Protein AF-A0A935E3T0-F1 (afdb_monomer_lite)

Secondary structure (DSSP, 8-state):
--SSS-SS-S-------TTHHHHHHHHHHHHHHHHHHHHTT-TT---HHHHHHHHHHHHHHHHHHHHHHHH---HHHHHHHHHHHHHHHHHHHHHHS-HHHHHHHH-

Radius of gyration: 14.44 Å; chains: 1; bounding box: 32×36×35 Å

Structure (mmCIF, N/CA/C/O backbone):
data_AF-A0A935E3T0-F1
#
_entry.id   AF-A0A935E3T0-F1
#
loop_
_atom_site.group_PDB
_atom_site.id
_atom_site.type_symbol
_atom_site.label_atom_id
_atom_site.label_alt_id
_atom_site.label_comp_id
_atom_site.label_asym_id
_atom_site.label_entity_id
_atom_site.label_seq_id
_atom_site.pdbx_PDB_ins_code
_atom_site.Cartn_x
_atom_site.Cartn_y
_atom_site.Cartn_z
_atom_site.occupancy
_atom_site.B_iso_or_equiv
_atom_site.auth_seq_id
_atom_site.auth_comp_id
_atom_site.auth_asym_id
_atom_site.auth_atom_id
_atom_site.pdbx_PDB_model_num
ATOM 1 N N . MET A 1 1 ? -1.671 -23.056 -1.361 1.00 39.81 1 MET A N 1
ATOM 2 C CA . MET A 1 1 ? -1.481 -21.634 -1.731 1.00 39.81 1 MET A CA 1
ATOM 3 C C . MET A 1 1 ? -2.094 -20.723 -0.669 1.00 39.81 1 MET A C 1
ATOM 5 O O . MET A 1 1 ? -3.124 -20.105 -0.888 1.00 39.81 1 MET A O 1
ATOM 9 N N . LYS A 1 2 ? -1.504 -20.703 0.524 1.00 35.53 2 LYS A N 1
ATOM 10 C CA . LYS A 1 2 ? -1.908 -19.890 1.680 1.00 35.53 2 LYS A CA 1
ATOM 11 C C . LYS A 1 2 ? -0.584 -19.453 2.324 1.00 35.53 2 LYS A C 1
ATOM 13 O O . LYS A 1 2 ? 0.329 -20.268 2.295 1.00 35.53 2 LYS A O 1
ATOM 18 N N . HIS A 1 3 ? -0.471 -18.225 2.837 1.00 36.03 3 HIS A N 1
ATOM 19 C CA . HIS A 1 3 ? 0.630 -17.696 3.684 1.00 36.03 3 HIS A CA 1
ATOM 20 C C . HIS A 1 3 ? 1.600 -16.613 3.157 1.00 36.03 3 HIS A C 1
ATOM 22 O O . HIS A 1 3 ? 2.384 -16.141 3.969 1.00 36.03 3 HIS A O 1
ATOM 28 N N . ILE A 1 4 ? 1.547 -16.108 1.915 1.00 42.75 4 ILE A N 1
ATOM 29 C CA . ILE A 1 4 ? 2.557 -15.098 1.477 1.00 42.75 4 ILE A CA 1
ATOM 30 C C . ILE A 1 4 ? 2.099 -13.627 1.628 1.00 42.75 4 ILE A C 1
ATOM 32 O O . ILE A 1 4 ? 2.907 -12.709 1.551 1.00 42.75 4 ILE A O 1
ATOM 36 N N . PHE A 1 5 ? 0.832 -13.355 1.949 1.00 42.84 5 PHE A N 1
ATOM 37 C CA . PHE A 1 5 ? 0.335 -11.969 2.041 1.00 42.84 5 PHE A CA 1
ATOM 38 C C . PHE A 1 5 ? 0.527 -11.271 3.396 1.00 42.84 5 PHE A C 1
ATOM 40 O O . PHE A 1 5 ? 0.110 -10.131 3.562 1.00 42.84 5 PHE A O 1
ATOM 47 N N . THR A 1 6 ? 1.184 -11.902 4.368 1.00 43.88 6 THR A N 1
ATOM 48 C CA . THR A 1 6 ? 1.200 -11.404 5.756 1.00 43.88 6 THR A CA 1
ATOM 49 C C . THR A 1 6 ? 2.243 -10.313 6.039 1.00 43.88 6 THR A C 1
ATOM 51 O O . THR A 1 6 ? 2.406 -9.912 7.184 1.00 43.88 6 THR A O 1
ATOM 54 N N . VAL A 1 7 ? 2.969 -9.796 5.043 1.00 43.62 7 VAL A N 1
ATOM 55 C CA . VAL A 1 7 ? 4.096 -8.870 5.294 1.00 43.62 7 VAL A CA 1
ATOM 56 C C . VAL A 1 7 ? 3.796 -7.431 4.854 1.00 43.62 7 VAL A C 1
ATOM 58 O O . VAL A 1 7 ? 4.655 -6.766 4.292 1.00 43.62 7 VAL A O 1
ATOM 61 N N . LEU A 1 8 ? 2.588 -6.927 5.094 1.00 43.38 8 LEU A N 1
ATOM 62 C CA . LEU A 1 8 ? 2.285 -5.479 5.102 1.00 43.38 8 LEU A CA 1
ATOM 63 C C . LEU A 1 8 ? 1.647 -5.073 6.440 1.00 43.38 8 LEU A C 1
ATOM 65 O O . LEU A 1 8 ? 0.810 -4.185 6.522 1.00 43.38 8 LEU A O 1
ATOM 69 N N . LEU A 1 9 ? 1.999 -5.798 7.504 1.00 48.03 9 LEU A N 1
ATOM 70 C CA . LEU A 1 9 ? 1.314 -5.704 8.786 1.00 48.03 9 LEU A CA 1
ATOM 71 C C . LEU A 1 9 ? 2.291 -5.850 9.951 1.00 48.03 9 LEU A C 1
ATOM 73 O O . LEU A 1 9 ? 2.150 -6.751 10.770 1.00 48.03 9 LEU A O 1
ATOM 77 N N . ILE A 1 10 ? 3.286 -4.968 10.069 1.00 45.72 10 ILE A N 1
ATOM 78 C CA . ILE A 1 10 ? 3.903 -4.782 11.384 1.00 45.72 10 ILE A CA 1
ATOM 79 C C . ILE A 1 10 ? 4.172 -3.298 11.652 1.00 45.72 10 ILE A C 1
ATOM 81 O O . ILE A 1 10 ? 4.996 -2.675 10.994 1.00 45.72 10 ILE A O 1
ATOM 85 N N . PHE A 1 11 ? 3.478 -2.806 12.684 1.00 42.75 11 PHE A N 1
ATOM 86 C CA . PHE A 1 11 ? 3.664 -1.555 13.430 1.00 42.75 11 PHE A CA 1
ATOM 87 C C . PHE A 1 11 ? 2.842 -0.324 13.026 1.00 42.75 11 PHE A C 1
ATOM 89 O O . PHE A 1 11 ? 3.357 0.674 12.546 1.00 42.75 11 PHE A O 1
ATOM 96 N N . SER A 1 12 ? 1.574 -0.321 13.450 1.00 40.28 12 SER A N 1
ATOM 97 C CA . SER A 1 12 ? 0.852 0.914 13.799 1.00 40.28 12 SER A CA 1
ATOM 98 C C . SER A 1 12 ? 0.363 0.881 15.260 1.00 40.28 12 SER A C 1
ATOM 100 O O . SER A 1 12 ? -0.821 1.112 15.532 1.00 40.28 12 SER A O 1
ATOM 102 N N . LEU A 1 13 ? 1.247 0.509 16.197 1.00 41.91 13 LEU A N 1
ATOM 103 C CA . LEU A 1 13 ? 0.941 0.426 17.638 1.00 41.91 13 LEU A CA 1
ATOM 104 C C . LEU A 1 13 ? 1.457 1.609 18.472 1.00 41.91 13 LEU A C 1
ATOM 106 O O . LEU A 1 13 ? 1.212 1.645 19.674 1.00 41.91 13 LEU A O 1
ATOM 110 N N . SER A 1 14 ? 2.093 2.608 17.865 1.00 34.12 14 SER A N 1
ATOM 111 C CA . SER A 1 14 ? 2.557 3.787 18.600 1.00 34.12 14 SER A CA 1
ATOM 112 C C . SER A 1 14 ? 1.497 4.885 18.560 1.00 34.12 14 SER A C 1
ATOM 114 O O . SER A 1 14 ? 1.402 5.676 17.623 1.00 34.12 14 SER A O 1
ATOM 116 N N . SER A 1 15 ? 0.644 4.882 19.578 1.00 40.88 15 SER A N 1
ATOM 117 C CA . SER A 1 15 ? -0.243 5.986 19.929 1.00 40.88 15 SER A CA 1
ATOM 118 C C . SER A 1 15 ? 0.574 7.260 20.179 1.00 40.88 15 SER A C 1
ATOM 120 O O . SER A 1 15 ? 1.442 7.219 21.040 1.00 40.88 15 SER A O 1
ATOM 122 N N . TYR A 1 16 ? 0.258 8.339 19.447 1.00 36.94 16 TYR A N 1
ATOM 123 C CA . TYR A 1 16 ? 0.316 9.790 19.752 1.00 36.94 16 TYR A CA 1
ATOM 124 C C . TYR A 1 16 ? 0.845 10.624 18.563 1.00 36.94 16 TYR A C 1
ATOM 126 O O . TYR A 1 16 ? 1.858 10.289 17.969 1.00 36.94 16 TYR A O 1
ATOM 134 N N . MET A 1 17 ? 0.159 11.743 18.282 1.00 35.62 17 MET A N 1
ATOM 135 C CA . MET A 1 17 ? 0.396 12.774 17.242 1.00 35.62 17 MET A CA 1
ATOM 136 C C . MET A 1 17 ? -0.219 12.516 15.848 1.00 35.62 17 MET A C 1
ATOM 138 O O . MET A 1 17 ? 0.301 11.800 15.005 1.00 35.62 17 MET A O 1
ATOM 142 N N . GLN A 1 18 ? -1.360 13.168 15.613 1.00 47.16 18 GLN A N 1
ATOM 143 C CA . GLN A 1 18 ? -2.417 12.862 14.634 1.00 47.16 18 GLN A CA 1
ATOM 144 C C . GLN A 1 18 ? -2.216 13.461 13.219 1.00 47.16 18 GLN A C 1
ATOM 146 O O . GLN A 1 18 ? -3.160 13.549 12.447 1.00 47.16 18 GLN A O 1
ATOM 151 N N . GLY A 1 19 ? -1.007 13.918 12.875 1.00 46.59 19 GLY A N 1
ATOM 152 C CA . GLY A 1 19 ? -0.726 14.551 11.571 1.00 46.59 19 GLY A CA 1
ATOM 153 C C . GLY A 1 19 ? 0.599 14.120 10.940 1.00 46.59 19 GLY A C 1
ATOM 154 O O . GLY A 1 19 ? 0.646 13.819 9.752 1.00 46.59 19 GLY A O 1
ATOM 155 N N . GLN A 1 20 ? 1.660 13.997 11.744 1.00 53.22 20 GLN A N 1
ATOM 156 C CA . GLN A 1 20 ? 2.942 13.428 11.300 1.00 53.22 20 GLN A CA 1
ATOM 157 C C . GLN A 1 20 ? 2.831 11.928 10.983 1.00 53.22 20 GLN A C 1
ATOM 159 O O . GLN A 1 20 ? 3.376 11.467 9.984 1.00 53.22 20 GLN A O 1
ATOM 164 N N . ASN A 1 21 ? 2.023 11.191 11.755 1.00 66.00 21 ASN A N 1
ATOM 165 C CA . ASN A 1 21 ? 1.919 9.733 11.650 1.00 66.00 21 ASN A CA 1
ATOM 166 C C . ASN A 1 21 ? 1.458 9.238 10.270 1.00 66.00 21 ASN A C 1
ATOM 168 O O . ASN A 1 21 ? 1.851 8.156 9.856 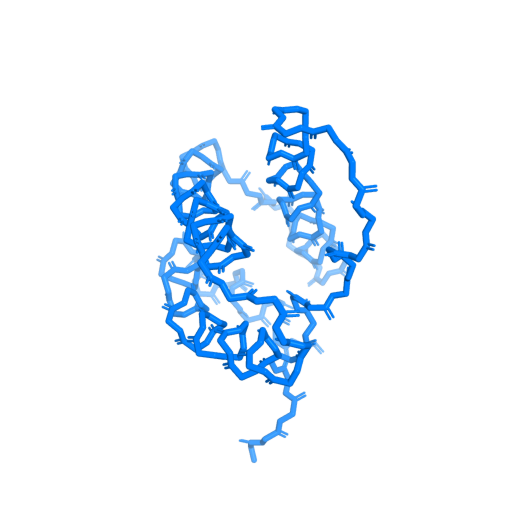1.00 66.00 21 ASN A O 1
ATOM 172 N N . HIS A 1 22 ? 0.627 9.999 9.551 1.00 70.88 22 HIS A N 1
ATOM 173 C CA . HIS A 1 22 ? 0.116 9.579 8.241 1.00 70.88 22 HIS A CA 1
ATOM 174 C C . HIS A 1 22 ? 1.179 9.619 7.167 1.00 70.88 22 HIS A C 1
ATOM 176 O O . HIS A 1 22 ? 1.366 8.652 6.434 1.00 70.88 22 HIS A O 1
ATOM 182 N N . PHE A 1 23 ? 1.882 10.740 7.092 1.00 75.06 23 PHE A N 1
ATOM 183 C CA . PHE A 1 23 ? 2.929 10.917 6.109 1.00 75.06 23 PHE A CA 1
ATOM 184 C C . PHE A 1 23 ? 4.103 9.980 6.386 1.00 75.06 23 PHE A C 1
ATOM 186 O O . PHE A 1 23 ? 4.637 9.381 5.454 1.00 75.06 23 PHE A O 1
ATOM 193 N N . ASP A 1 24 ? 4.448 9.790 7.661 1.00 80.50 24 ASP A N 1
ATOM 194 C CA . ASP A 1 24 ? 5.491 8.852 8.072 1.00 80.50 24 ASP A CA 1
ATOM 195 C C . ASP A 1 24 ? 5.080 7.397 7.807 1.00 80.50 24 ASP A C 1
ATOM 197 O O . ASP A 1 24 ? 5.881 6.635 7.267 1.00 80.50 24 ASP A O 1
ATOM 201 N N . TYR A 1 25 ? 3.816 7.030 8.063 1.00 80.19 25 TYR A N 1
ATOM 202 C CA . TYR A 1 25 ? 3.258 5.725 7.689 1.00 80.19 25 TYR A CA 1
ATOM 203 C C . TYR A 1 25 ? 3.349 5.481 6.179 1.00 80.19 25 TYR A C 1
ATOM 205 O O . TYR A 1 25 ? 3.889 4.465 5.751 1.00 80.19 25 TYR A O 1
ATOM 213 N N . ILE A 1 26 ? 2.874 6.423 5.358 1.00 82.81 26 ILE A N 1
ATOM 214 C CA . ILE A 1 26 ? 2.896 6.290 3.894 1.00 82.81 26 ILE A CA 1
ATOM 215 C C . ILE A 1 26 ? 4.336 6.163 3.390 1.00 82.81 26 ILE A C 1
ATOM 217 O O . ILE A 1 26 ? 4.634 5.273 2.595 1.00 82.81 26 ILE A O 1
ATOM 221 N N . LYS A 1 27 ? 5.249 7.009 3.882 1.00 85.00 27 LYS A N 1
ATOM 222 C CA . LYS A 1 27 ? 6.677 6.928 3.552 1.00 85.00 27 LYS A CA 1
ATOM 223 C C . LYS A 1 27 ? 7.276 5.580 3.922 1.00 85.00 27 LYS A C 1
ATOM 225 O O . LYS A 1 27 ? 8.021 5.014 3.127 1.00 85.00 27 LYS A O 1
ATOM 230 N N . GLN A 1 28 ? 6.964 5.075 5.112 1.00 85.50 28 GLN A N 1
ATOM 231 C CA . GLN A 1 28 ? 7.461 3.790 5.579 1.00 85.50 28 GLN A CA 1
ATOM 232 C C . GLN A 1 28 ? 6.943 2.646 4.702 1.00 85.50 28 GLN A C 1
ATOM 234 O O . GLN A 1 28 ? 7.724 1.789 4.297 1.00 85.50 28 GLN A O 1
ATOM 239 N N . GLU A 1 29 ? 5.660 2.648 4.351 1.00 83.88 29 GLU A N 1
ATOM 240 C CA . GLU A 1 29 ? 5.061 1.622 3.492 1.00 83.88 29 GLU A CA 1
ATOM 241 C C . GLU A 1 29 ? 5.649 1.637 2.076 1.00 83.88 29 GLU A C 1
ATOM 243 O O . GLU A 1 29 ? 5.983 0.580 1.532 1.00 83.88 29 GLU A O 1
ATOM 248 N N . LEU A 1 30 ? 5.844 2.825 1.496 1.00 87.56 30 LEU A N 1
ATOM 249 C CA . LEU A 1 30 ? 6.502 2.981 0.198 1.00 87.56 30 LEU A CA 1
ATOM 250 C C . LEU A 1 30 ? 7.962 2.519 0.254 1.00 87.56 30 LEU A C 1
ATOM 252 O O . LEU A 1 30 ? 8.381 1.727 -0.586 1.00 87.56 30 LEU A O 1
ATOM 256 N N . SER A 1 31 ? 8.710 2.924 1.282 1.00 85.88 31 SER A N 1
ATOM 257 C CA . SER A 1 31 ? 10.106 2.514 1.471 1.00 85.88 31 SER A CA 1
ATOM 258 C C . SER A 1 31 ? 10.242 1.001 1.673 1.00 85.88 31 SER A C 1
ATOM 260 O O . SER A 1 31 ? 11.140 0.368 1.111 1.00 85.88 31 SER A O 1
ATOM 262 N N . ASN A 1 32 ? 9.316 0.380 2.409 1.00 85.56 32 ASN A N 1
ATOM 263 C CA . ASN A 1 32 ? 9.253 -1.071 2.572 1.00 85.56 32 ASN A CA 1
ATOM 264 C C . ASN A 1 32 ? 9.013 -1.773 1.231 1.00 85.56 32 ASN A C 1
ATOM 266 O O . ASN A 1 32 ? 9.632 -2.802 0.942 1.00 85.56 32 ASN A O 1
ATOM 270 N N . LEU A 1 33 ? 8.115 -1.229 0.409 1.00 84.50 33 LEU A N 1
ATOM 271 C CA . LEU A 1 33 ? 7.814 -1.761 -0.912 1.00 84.50 33 LEU A CA 1
ATOM 272 C C . LEU A 1 33 ? 9.021 -1.642 -1.852 1.00 84.50 33 LEU A C 1
ATOM 274 O O . LEU A 1 33 ? 9.411 -2.636 -2.464 1.00 84.50 33 LEU A O 1
ATOM 278 N N . GLU A 1 34 ? 9.668 -0.479 -1.902 1.00 84.81 34 GLU A N 1
ATOM 279 C CA . GLU A 1 34 ? 10.899 -0.250 -2.672 1.00 84.81 34 GLU A CA 1
ATOM 280 C C . GLU A 1 34 ? 12.044 -1.161 -2.226 1.00 84.81 34 GLU A C 1
ATOM 282 O O . GLU A 1 34 ? 12.741 -1.752 -3.056 1.00 84.81 34 GLU A O 1
ATOM 287 N N . THR A 1 35 ? 12.208 -1.341 -0.915 1.00 85.31 35 THR A N 1
ATOM 288 C CA . THR A 1 35 ? 13.218 -2.240 -0.348 1.00 85.31 35 THR A CA 1
ATOM 289 C C . THR A 1 35 ? 12.984 -3.679 -0.798 1.00 85.31 35 THR A C 1
ATOM 291 O O . THR A 1 35 ? 13.924 -4.360 -1.209 1.00 85.31 35 THR A O 1
ATOM 294 N N . LYS A 1 36 ? 11.733 -4.155 -0.771 1.00 83.75 36 LYS A N 1
ATOM 295 C CA . LYS A 1 36 ? 11.389 -5.509 -1.236 1.00 83.75 36 LYS A CA 1
ATOM 296 C C . LYS A 1 36 ? 11.626 -5.687 -2.728 1.00 83.75 36 LYS A C 1
ATOM 298 O O . LYS A 1 36 ? 12.185 -6.705 -3.128 1.00 83.75 36 LYS A O 1
ATOM 303 N N . LEU A 1 37 ? 11.233 -4.702 -3.534 1.00 84.06 37 LEU A N 1
ATOM 304 C CA . LEU A 1 37 ? 11.480 -4.706 -4.974 1.00 84.06 37 LEU A CA 1
ATOM 305 C C . LEU A 1 37 ? 12.983 -4.817 -5.260 1.00 84.06 37 LEU A C 1
ATOM 307 O O . LEU A 1 37 ? 13.409 -5.727 -5.972 1.00 84.06 37 LEU A O 1
ATOM 311 N N . THR A 1 38 ? 13.786 -3.973 -4.614 1.00 83.19 38 THR A N 1
ATOM 312 C CA . THR A 1 38 ? 15.244 -3.941 -4.787 1.00 83.19 38 THR A CA 1
ATOM 313 C C . THR A 1 38 ? 15.904 -5.245 -4.330 1.00 83.19 38 THR A C 1
ATOM 315 O O . THR A 1 38 ? 16.708 -5.823 -5.063 1.00 83.19 38 THR A O 1
ATOM 318 N N . LYS A 1 39 ? 15.534 -5.760 -3.146 1.00 80.56 39 LYS A N 1
ATOM 319 C CA . LYS A 1 39 ? 16.070 -7.016 -2.589 1.00 80.56 39 LYS A CA 1
ATOM 320 C C . LYS A 1 39 ? 15.802 -8.215 -3.498 1.00 80.56 39 LYS A C 1
ATOM 322 O O . LYS A 1 39 ? 16.656 -9.090 -3.619 1.00 80.56 39 LYS A O 1
ATOM 327 N N . ASN A 1 40 ? 14.650 -8.232 -4.163 1.00 78.81 40 ASN A N 1
ATOM 328 C CA . ASN A 1 40 ? 14.237 -9.329 -5.034 1.00 78.81 40 ASN A CA 1
ATOM 329 C C . ASN A 1 40 ? 14.632 -9.105 -6.510 1.00 78.81 40 ASN A C 1
ATOM 331 O O . ASN A 1 40 ? 14.121 -9.784 -7.403 1.00 78.81 40 ASN A O 1
ATOM 335 N N . GLY A 1 41 ? 15.585 -8.194 -6.759 1.00 69.00 41 GLY A N 1
ATOM 336 C CA . GLY A 1 41 ? 16.268 -8.020 -8.044 1.00 69.00 41 GLY A CA 1
ATOM 337 C C . GLY A 1 41 ? 15.600 -7.046 -9.015 1.00 69.00 41 GLY A C 1
ATOM 338 O O . GLY A 1 41 ? 16.055 -6.928 -10.155 1.00 69.00 41 GLY A O 1
ATOM 339 N N . GLU A 1 42 ? 14.553 -6.335 -8.592 1.00 77.25 42 GLU A N 1
ATOM 340 C CA . GLU A 1 42 ? 13.894 -5.323 -9.417 1.00 77.25 42 GLU A CA 1
ATOM 341 C C . GLU A 1 42 ? 14.692 -4.013 -9.391 1.00 77.25 42 GLU A C 1
ATOM 343 O O . GLU A 1 42 ? 14.610 -3.231 -8.446 1.00 77.25 42 GLU A O 1
ATOM 348 N N . LYS A 1 43 ? 15.470 -3.762 -10.448 1.00 69.31 43 LYS A N 1
ATOM 349 C CA . LYS A 1 43 ? 16.352 -2.583 -10.542 1.00 69.31 43 LYS A CA 1
ATOM 350 C C . LYS A 1 43 ? 15.611 -1.259 -10.731 1.00 69.31 43 LYS A C 1
ATOM 352 O O . LYS A 1 43 ? 16.175 -0.211 -10.445 1.00 69.31 43 LYS A O 1
ATOM 357 N N . SER A 1 44 ? 14.387 -1.297 -11.251 1.00 71.25 44 SER A N 1
ATOM 358 C CA . SER A 1 44 ? 13.612 -0.105 -11.612 1.00 71.25 44 SER A CA 1
ATOM 359 C C . SER A 1 44 ? 12.836 0.516 -10.452 1.00 71.25 44 SER A C 1
ATOM 361 O O . SER A 1 44 ? 12.318 1.615 -10.625 1.00 71.25 44 SER A O 1
ATOM 363 N N . GLY A 1 45 ? 12.761 -0.144 -9.287 1.00 84.00 45 GLY A N 1
ATOM 364 C CA . GLY A 1 45 ? 12.030 0.379 -8.127 1.00 84.00 45 GLY A CA 1
ATOM 365 C C . GLY A 1 45 ? 10.572 0.721 -8.455 1.00 84.00 45 GLY A C 1
ATOM 366 O O . GLY A 1 45 ? 9.966 0.069 -9.309 1.00 84.00 45 GLY A O 1
ATOM 367 N N . LEU A 1 46 ? 10.014 1.722 -7.771 1.00 88.00 46 LEU A N 1
ATOM 368 C CA . LEU A 1 46 ? 8.730 2.338 -8.116 1.00 88.00 46 LEU A CA 1
ATOM 369 C C . LEU A 1 46 ? 8.961 3.545 -9.033 1.00 88.00 46 LEU A C 1
ATOM 371 O O . LEU A 1 46 ? 9.869 4.342 -8.805 1.00 88.00 46 LEU A O 1
ATOM 375 N N . THR A 1 47 ? 8.123 3.718 -10.056 1.00 91.81 47 THR A N 1
ATOM 376 C CA . THR A 1 47 ? 8.129 4.963 -10.842 1.00 91.81 47 THR A CA 1
ATOM 377 C C . THR A 1 47 ? 7.431 6.091 -10.080 1.00 91.81 47 THR A C 1
ATOM 379 O O . THR A 1 47 ? 6.590 5.838 -9.222 1.00 91.81 47 THR A O 1
ATOM 382 N N . ASN A 1 48 ? 7.689 7.352 -10.446 1.00 91.88 48 ASN A N 1
ATOM 383 C CA . ASN A 1 48 ? 6.995 8.505 -9.851 1.00 91.88 48 ASN A CA 1
ATOM 384 C C . ASN A 1 48 ? 5.464 8.402 -9.957 1.00 91.88 48 ASN A C 1
ATOM 386 O O . ASN A 1 48 ? 4.748 8.785 -9.033 1.00 91.88 48 ASN A O 1
ATOM 390 N N . GLU A 1 49 ? 4.960 7.869 -11.073 1.00 93.19 49 GLU A N 1
ATOM 391 C CA . GLU A 1 49 ? 3.527 7.646 -11.266 1.00 93.19 49 GLU A CA 1
ATOM 392 C C . GLU A 1 49 ? 2.997 6.572 -10.309 1.00 93.19 49 GLU A C 1
ATOM 394 O O . GLU A 1 49 ? 1.979 6.784 -9.650 1.00 93.19 49 GLU A O 1
ATOM 399 N N . GLN A 1 50 ? 3.714 5.451 -10.175 1.00 93.19 50 GLN A N 1
ATOM 400 C CA . GLN A 1 50 ? 3.354 4.396 -9.230 1.00 93.19 50 GLN A CA 1
ATOM 401 C C . GLN A 1 50 ? 3.377 4.912 -7.793 1.00 93.19 50 GLN A C 1
ATOM 403 O O . GLN A 1 50 ? 2.434 4.668 -7.046 1.00 93.19 50 GLN A O 1
ATOM 408 N N . THR A 1 51 ? 4.397 5.684 -7.422 1.00 91.94 51 THR A N 1
ATOM 409 C CA . THR A 1 51 ? 4.505 6.323 -6.109 1.00 91.94 51 THR A CA 1
ATOM 410 C C . THR A 1 51 ? 3.316 7.242 -5.847 1.00 91.94 51 THR A C 1
ATOM 412 O O . THR A 1 51 ? 2.676 7.121 -4.808 1.00 91.94 51 THR A O 1
ATOM 415 N N . ALA A 1 52 ? 2.940 8.103 -6.796 1.00 92.56 52 ALA A N 1
ATOM 416 C CA . ALA A 1 52 ? 1.787 8.989 -6.637 1.00 92.56 52 ALA A CA 1
ATOM 417 C C . ALA A 1 52 ? 0.459 8.223 -6.491 1.00 92.56 52 ALA A C 1
ATOM 419 O O . ALA A 1 52 ? -0.387 8.597 -5.675 1.00 92.56 52 ALA A O 1
ATOM 420 N N . GLN A 1 53 ? 0.262 7.148 -7.261 1.00 93.19 53 GLN A N 1
ATOM 421 C CA . GLN A 1 53 ? -0.936 6.309 -7.159 1.00 93.19 53 GLN A CA 1
ATOM 422 C C . GLN A 1 53 ? -0.985 5.546 -5.827 1.00 93.19 53 GLN A C 1
ATOM 424 O O . GLN A 1 53 ? -2.027 5.517 -5.172 1.00 93.19 53 GLN A O 1
ATOM 429 N N . LEU A 1 54 ? 0.140 4.973 -5.395 1.00 91.88 54 LEU A N 1
ATOM 430 C CA . LEU A 1 54 ? 0.249 4.255 -4.125 1.00 91.88 54 LEU A CA 1
ATOM 431 C C . LEU A 1 54 ? 0.058 5.183 -2.926 1.00 91.88 54 LEU A C 1
ATOM 433 O O . LEU A 1 54 ? -0.646 4.802 -1.996 1.00 91.88 54 LEU A O 1
ATOM 437 N N . THR A 1 55 ? 0.594 6.406 -2.968 1.00 89.75 55 THR A N 1
ATOM 438 C CA . THR A 1 55 ? 0.353 7.425 -1.937 1.00 89.75 55 THR A CA 1
ATOM 439 C C . THR A 1 55 ? -1.141 7.649 -1.732 1.00 89.75 55 THR A C 1
ATOM 441 O O . THR A 1 55 ? -1.613 7.511 -0.611 1.00 89.75 55 THR A O 1
ATOM 444 N N . LYS A 1 56 ? -1.918 7.869 -2.803 1.00 92.31 56 LYS A N 1
ATOM 445 C CA . LYS A 1 56 ? -3.377 8.068 -2.695 1.00 92.31 56 LYS A CA 1
ATOM 446 C C . LYS A 1 56 ? -4.095 6.862 -2.083 1.00 92.31 56 LYS A C 1
ATOM 448 O O . LYS A 1 56 ? -5.002 7.018 -1.271 1.00 92.31 56 LYS A O 1
ATOM 453 N N . ILE A 1 57 ? -3.690 5.650 -2.470 1.00 91.00 57 ILE A N 1
ATOM 454 C CA . ILE A 1 57 ? -4.253 4.404 -1.930 1.00 91.00 57 ILE A CA 1
ATOM 455 C C . ILE A 1 57 ? -3.946 4.278 -0.428 1.00 91.00 57 ILE A C 1
ATOM 457 O O . ILE A 1 57 ? -4.819 3.895 0.352 1.00 91.00 57 ILE A O 1
ATOM 461 N N . LEU A 1 58 ? -2.720 4.600 -0.012 1.00 88.50 58 LEU A N 1
ATOM 462 C CA . LEU A 1 58 ? -2.284 4.518 1.382 1.00 88.50 58 LEU A CA 1
ATOM 463 C C . LEU A 1 58 ? -2.877 5.638 2.250 1.00 88.50 58 LEU A C 1
ATOM 465 O O . LEU A 1 58 ? -3.191 5.385 3.411 1.00 88.50 58 LEU A O 1
ATOM 469 N N . GLU A 1 59 ? -3.095 6.833 1.698 1.00 89.50 59 GLU A N 1
ATOM 470 C CA . GLU A 1 59 ? -3.816 7.929 2.360 1.00 89.50 59 GLU A CA 1
ATOM 471 C C . GLU A 1 59 ? -5.254 7.523 2.693 1.00 89.50 59 GLU A C 1
ATOM 473 O O . GLU A 1 59 ? -5.688 7.658 3.837 1.00 89.50 59 GLU A O 1
ATOM 478 N N . ASP A 1 60 ? -5.974 6.956 1.724 1.00 91.00 60 ASP A N 1
ATOM 479 C CA . ASP A 1 60 ? -7.337 6.454 1.923 1.00 91.00 60 ASP A CA 1
ATOM 480 C C . ASP A 1 60 ? -7.378 5.343 2.992 1.00 91.00 60 ASP A C 1
ATOM 482 O O . ASP A 1 60 ? -8.198 5.377 3.917 1.00 91.00 60 ASP A O 1
ATOM 486 N N . LYS A 1 61 ? -6.418 4.406 2.950 1.00 86.81 61 LYS A N 1
ATO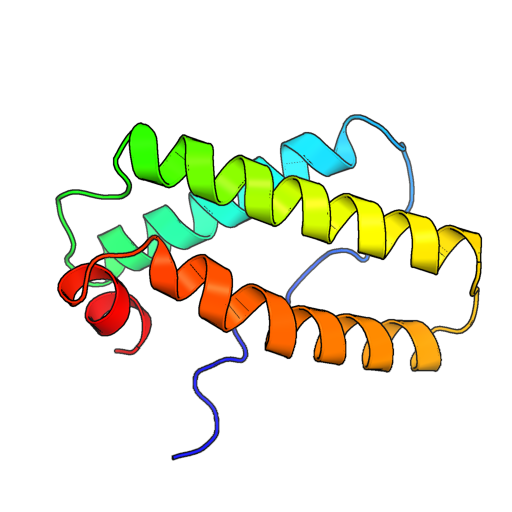M 487 C CA . LYS A 1 61 ? -6.268 3.364 3.979 1.00 86.81 61 LYS A CA 1
ATOM 488 C C . LYS A 1 61 ? -6.034 3.967 5.369 1.00 86.81 61 LYS A C 1
ATOM 490 O O . LYS A 1 61 ? -6.703 3.574 6.326 1.00 86.81 61 LYS A O 1
ATOM 495 N N . ALA A 1 62 ? -5.112 4.923 5.488 1.00 85.75 62 ALA A N 1
ATOM 496 C CA . ALA A 1 62 ? -4.768 5.572 6.752 1.00 85.75 62 ALA A CA 1
ATOM 497 C C . ALA A 1 62 ? -5.969 6.322 7.352 1.00 85.75 62 ALA A C 1
ATOM 499 O O . ALA A 1 62 ? -6.283 6.142 8.530 1.00 85.75 62 ALA A O 1
ATOM 500 N N . LEU A 1 63 ? -6.709 7.068 6.525 1.00 87.12 63 LEU A N 1
ATOM 501 C CA . LEU A 1 63 ? -7.928 7.767 6.938 1.00 87.12 63 LEU A CA 1
ATOM 502 C C . LEU A 1 63 ? -8.982 6.806 7.494 1.00 87.12 63 LEU A C 1
ATOM 504 O O . LEU A 1 63 ? -9.604 7.087 8.521 1.00 87.12 63 LEU A O 1
ATOM 508 N N . ARG A 1 64 ? -9.171 5.642 6.865 1.00 87.56 64 ARG A N 1
ATOM 509 C CA . ARG A 1 64 ? -10.111 4.630 7.367 1.00 87.56 64 ARG A CA 1
ATOM 510 C C . ARG A 1 64 ? -9.661 4.021 8.690 1.00 87.56 64 ARG A C 1
ATOM 512 O O . ARG A 1 64 ? -10.502 3.822 9.565 1.00 87.56 64 ARG A O 1
ATOM 519 N N . ILE A 1 65 ? -8.362 3.781 8.869 1.00 85.00 65 ILE A N 1
ATOM 520 C CA . ILE A 1 65 ? -7.791 3.334 10.150 1.00 85.00 65 ILE A CA 1
ATOM 521 C C . ILE A 1 65 ? -8.036 4.366 11.247 1.00 85.00 65 ILE A C 1
ATOM 523 O O . ILE A 1 65 ? -8.473 4.002 12.340 1.00 85.00 65 ILE A O 1
ATOM 527 N N . GLU A 1 66 ? -7.799 5.647 10.978 1.00 83.31 66 GLU A N 1
ATOM 528 C CA . GLU A 1 66 ? -8.054 6.696 11.963 1.00 83.31 66 GLU A CA 1
ATOM 529 C C . GLU A 1 66 ? -9.525 6.843 12.316 1.00 83.31 66 GLU A C 1
ATOM 531 O O . GLU A 1 66 ? -9.862 6.935 13.497 1.00 83.31 66 GLU A O 1
ATOM 536 N N . ASN A 1 67 ? -10.401 6.856 11.314 1.00 85.56 67 ASN A N 1
ATOM 537 C CA . ASN A 1 67 ? -11.837 6.968 11.539 1.00 85.56 67 ASN A CA 1
ATOM 538 C C . ASN A 1 67 ? -12.345 5.797 12.381 1.00 85.56 67 ASN A C 1
ATOM 540 O O . ASN A 1 67 ? -13.092 6.008 13.336 1.00 85.56 67 ASN A O 1
ATOM 544 N N . TYR A 1 68 ? -11.855 4.587 12.106 1.00 85.12 68 TYR A N 1
ATOM 545 C CA . TYR A 1 68 ? -12.182 3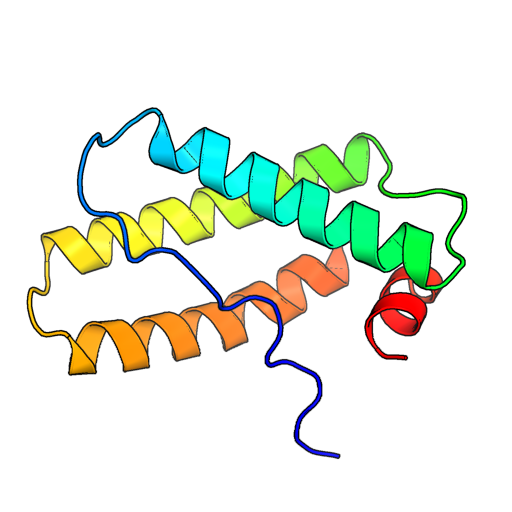.418 12.909 1.00 85.12 68 TYR A CA 1
ATOM 546 C C . TYR A 1 68 ? -11.675 3.543 14.349 1.00 85.12 68 TYR A C 1
ATOM 548 O O . TYR A 1 68 ? -12.441 3.341 15.286 1.00 85.12 68 TYR A O 1
ATOM 556 N N . LYS A 1 69 ? -10.412 3.948 14.549 1.00 82.44 69 LYS A N 1
ATOM 557 C CA . LYS A 1 69 ? -9.830 4.166 15.889 1.00 82.44 69 LYS A CA 1
ATOM 558 C C . LYS A 1 69 ? -10.583 5.229 16.697 1.00 82.44 69 LYS A C 1
ATOM 560 O O . LYS A 1 69 ? -10.659 5.122 17.919 1.00 82.44 69 LYS A O 1
ATOM 565 N N . LYS A 1 70 ? -11.128 6.259 16.039 1.00 81.50 70 LYS A N 1
ATOM 566 C CA . LYS A 1 70 ? -11.956 7.293 16.685 1.00 81.50 70 LYS A CA 1
ATOM 567 C C . LYS A 1 70 ? -13.308 6.738 17.150 1.00 81.50 70 LYS A C 1
ATOM 569 O O . LYS A 1 70 ? -13.803 7.171 18.187 1.00 81.50 70 LYS A O 1
ATOM 574 N N . GLN A 1 71 ? -13.889 5.798 16.403 1.00 79.31 71 GLN A N 1
ATOM 575 C CA . GLN A 1 71 ? -15.218 5.235 16.671 1.00 79.31 71 GLN A CA 1
ATOM 576 C C . GLN A 1 71 ? -15.193 4.026 17.621 1.00 79.31 71 GLN A C 1
ATOM 578 O O . GLN A 1 71 ? -16.088 3.889 18.452 1.00 79.31 71 GLN A O 1
ATOM 583 N N . TYR A 1 72 ? -14.162 3.180 17.548 1.00 71.19 72 TYR A N 1
ATOM 584 C CA . TYR A 1 72 ? -14.099 1.897 18.251 1.00 71.19 72 TYR A CA 1
ATOM 585 C C . TYR A 1 72 ? -12.810 1.778 19.070 1.00 71.19 72 TYR A C 1
ATOM 587 O O . TYR A 1 72 ? -11.701 1.867 18.546 1.00 71.19 72 TYR A O 1
ATOM 595 N N . LYS A 1 73 ? -12.955 1.558 20.385 1.00 65.88 73 LYS A N 1
ATOM 596 C CA . LYS A 1 73 ? -11.829 1.465 21.337 1.00 65.88 73 LYS A CA 1
ATOM 597 C C . LYS A 1 73 ? -11.367 0.029 21.615 1.00 65.88 73 LYS A C 1
ATOM 599 O O . LYS A 1 73 ? -10.363 -0.159 22.299 1.00 65.88 73 LYS A O 1
ATOM 604 N N . GLN A 1 74 ? -12.089 -0.985 21.131 1.00 74.19 74 GLN A N 1
ATOM 605 C CA . GLN A 1 74 ? -11.778 -2.384 21.428 1.00 74.19 74 GLN A CA 1
ATOM 606 C C . GLN A 1 74 ? -10.692 -2.938 20.496 1.00 74.19 74 GLN A C 1
ATOM 608 O O . GLN A 1 74 ? -10.776 -2.851 19.270 1.00 74.19 74 GLN A O 1
ATOM 613 N N . LYS A 1 75 ? -9.662 -3.550 21.092 1.00 69.44 75 LYS A N 1
ATOM 614 C CA . LYS A 1 75 ? -8.479 -4.066 20.382 1.00 69.44 75 LYS A CA 1
ATOM 615 C C . LYS A 1 75 ? -8.805 -5.213 19.411 1.00 69.44 75 LYS A C 1
ATOM 617 O O . LYS A 1 75 ? -8.221 -5.285 18.327 1.00 69.44 75 LYS A O 1
ATOM 622 N N . ASP A 1 76 ? -9.743 -6.082 19.776 1.00 73.56 76 ASP A N 1
ATOM 623 C CA . ASP A 1 76 ? -10.125 -7.238 18.953 1.00 73.56 76 ASP A CA 1
ATOM 624 C C . ASP A 1 76 ? -10.892 -6.811 17.697 1.00 73.56 76 ASP A C 1
ATOM 626 O O . ASP A 1 76 ? -10.707 -7.371 16.615 1.00 73.56 76 ASP A O 1
ATOM 630 N N . GLU A 1 77 ? -11.704 -5.763 17.818 1.00 78.19 77 GLU A N 1
ATOM 631 C CA . GLU A 1 77 ? -12.428 -5.167 16.700 1.00 78.19 77 GLU A CA 1
ATOM 632 C C . GLU A 1 77 ? -11.476 -4.445 15.740 1.00 78.19 77 GLU A C 1
ATOM 634 O O . GLU A 1 77 ? -11.592 -4.605 14.526 1.00 78.19 77 GLU A O 1
ATOM 639 N N . LEU A 1 78 ? -10.472 -3.735 16.270 1.00 79.19 78 LEU A N 1
ATOM 640 C CA . LEU A 1 78 ? -9.426 -3.117 15.452 1.00 79.19 78 LEU A CA 1
ATOM 641 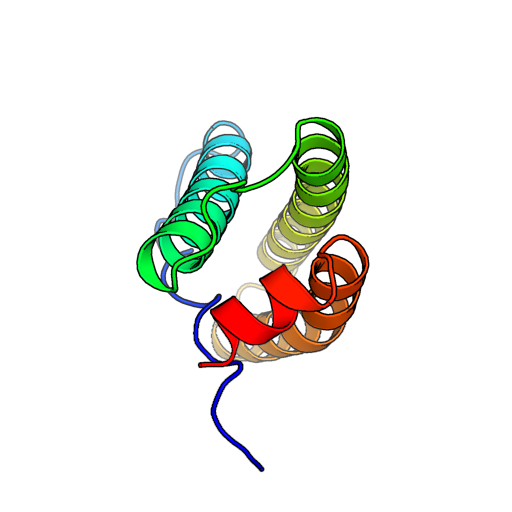C C . LEU A 1 78 ? -8.652 -4.163 14.641 1.00 79.19 78 LEU A C 1
ATOM 643 O O . LEU A 1 78 ? -8.387 -3.954 13.463 1.00 79.19 78 LEU A O 1
ATOM 647 N N . SER A 1 79 ? -8.322 -5.305 15.242 1.00 77.06 79 SER A N 1
ATOM 648 C CA . SER A 1 79 ? -7.579 -6.369 14.554 1.00 77.06 79 SER A CA 1
ATOM 649 C C . SER A 1 79 ? -8.380 -6.965 13.389 1.00 77.06 79 SER A C 1
ATOM 651 O O . SER A 1 79 ? -7.849 -7.120 12.288 1.00 77.06 79 SER A O 1
ATOM 653 N N . LYS A 1 80 ? -9.679 -7.232 13.594 1.00 84.81 80 LYS A N 1
ATOM 654 C CA . LYS A 1 80 ? -10.591 -7.690 12.528 1.00 84.81 80 LYS A CA 1
ATOM 655 C C . LYS A 1 80 ? -10.716 -6.659 11.409 1.00 84.81 80 LYS A C 1
ATOM 657 O O . LYS A 1 80 ? -10.659 -7.019 10.235 1.00 84.81 80 LYS A O 1
ATOM 662 N N . PHE A 1 81 ? -10.850 -5.387 11.772 1.00 85.44 81 PHE A N 1
ATOM 663 C CA . PHE A 1 81 ? -10.947 -4.292 10.817 1.00 85.44 81 PHE A CA 1
ATOM 664 C C . PHE A 1 81 ? -9.674 -4.137 9.974 1.00 85.44 81 PHE A C 1
ATOM 666 O O . PHE A 1 81 ? -9.754 -4.033 8.752 1.00 85.44 81 PHE A O 1
ATOM 673 N N . LEU A 1 82 ? -8.492 -4.200 10.594 1.00 83.81 82 LEU A N 1
ATOM 674 C CA . LEU A 1 82 ? -7.221 -4.148 9.867 1.00 83.81 82 LEU A CA 1
ATOM 675 C C . LEU A 1 82 ? -7.098 -5.305 8.868 1.00 83.81 82 LEU A C 1
ATOM 677 O O . LEU A 1 82 ? -6.713 -5.076 7.727 1.00 83.81 82 LEU A O 1
ATOM 681 N N . MET A 1 83 ? -7.503 -6.525 9.240 1.00 84.56 83 MET A N 1
ATOM 682 C CA . MET A 1 83 ? -7.530 -7.653 8.299 1.00 84.56 83 MET A CA 1
ATOM 683 C C . MET A 1 83 ? -8.478 -7.420 7.113 1.00 84.56 83 MET A C 1
ATOM 685 O O . MET A 1 83 ? -8.155 -7.794 5.986 1.00 84.56 83 MET A O 1
ATOM 689 N N . GLN A 1 84 ? -9.645 -6.813 7.346 1.00 88.12 84 GLN A N 1
ATOM 690 C CA . GLN A 1 84 ? -10.573 -6.457 6.268 1.00 88.12 84 GLN A CA 1
ATOM 691 C C . GLN A 1 84 ? -9.958 -5.418 5.326 1.00 88.12 84 GLN A C 1
ATOM 693 O O . GLN A 1 84 ? -10.025 -5.594 4.109 1.00 88.12 84 GLN A O 1
ATOM 698 N N . LEU A 1 85 ? -9.308 -4.388 5.876 1.00 87.31 85 LEU A N 1
ATOM 699 C CA . LEU A 1 85 ? -8.582 -3.405 5.077 1.00 87.31 85 LEU A CA 1
ATOM 700 C C . LEU A 1 85 ? -7.450 -4.052 4.276 1.00 87.31 85 LEU A C 1
ATOM 702 O O . LEU A 1 85 ? -7.298 -3.738 3.102 1.00 87.31 85 LEU A O 1
ATOM 706 N N . GLU A 1 86 ? -6.682 -4.988 4.834 1.00 84.56 86 GLU A N 1
ATOM 707 C CA . GLU A 1 86 ? -5.647 -5.661 4.040 1.00 84.56 86 GLU A CA 1
ATOM 708 C C . GLU A 1 86 ? -6.233 -6.380 2.824 1.00 84.56 86 GLU A C 1
ATOM 710 O O . GLU A 1 86 ? -5.715 -6.229 1.717 1.00 84.56 86 GLU A O 1
ATOM 715 N N . ASN A 1 87 ? -7.345 -7.098 2.990 1.00 87.00 87 ASN A N 1
ATOM 716 C CA . ASN A 1 87 ? -8.004 -7.788 1.879 1.00 87.00 87 ASN A CA 1
ATOM 717 C C . ASN A 1 87 ? -8.527 -6.821 0.804 1.00 87.00 87 ASN A C 1
ATOM 719 O O . ASN A 1 87 ? -8.563 -7.174 -0.373 1.00 87.00 87 ASN A O 1
ATOM 723 N N . GLU A 1 88 ? -8.914 -5.605 1.191 1.00 89.31 88 GLU A N 1
ATOM 724 C CA . GLU A 1 88 ? -9.402 -4.581 0.268 1.00 89.31 88 GLU A CA 1
ATOM 725 C C . GLU A 1 88 ? -8.267 -3.842 -0.461 1.00 89.31 88 GLU A C 1
ATOM 727 O O . GLU A 1 88 ? -8.344 -3.621 -1.671 1.00 89.31 88 GLU A O 1
ATOM 732 N N . TYR A 1 89 ? -7.208 -3.455 0.254 1.00 88.62 89 TYR A N 1
ATOM 733 C CA . TYR A 1 89 ? -6.151 -2.592 -0.284 1.00 88.62 89 TYR A CA 1
ATOM 734 C C . TYR A 1 89 ? -5.031 -3.373 -0.966 1.00 88.62 89 TYR A C 1
ATOM 736 O O . TYR A 1 89 ? -4.420 -2.859 -1.901 1.00 88.62 89 TYR A O 1
ATOM 744 N N . THR A 1 90 ? -4.802 -4.630 -0.583 1.00 87.19 90 THR A N 1
ATOM 745 C CA . THR A 1 90 ? -3.836 -5.512 -1.251 1.00 87.19 90 THR A CA 1
ATOM 746 C C . THR A 1 90 ? -4.039 -5.580 -2.773 1.00 87.19 90 THR A C 1
ATOM 748 O O . THR A 1 90 ? -3.087 -5.287 -3.502 1.00 87.19 90 THR A O 1
ATOM 751 N N . PRO A 1 91 ? -5.234 -5.913 -3.309 1.00 87.69 91 PRO A N 1
ATOM 752 C CA . PRO A 1 91 ? -5.433 -5.962 -4.758 1.00 87.69 91 PRO A CA 1
ATOM 753 C C . PRO A 1 91 ? -5.289 -4.586 -5.425 1.00 87.69 91 PRO A C 1
ATOM 755 O O . PRO A 1 91 ? -4.818 -4.512 -6.558 1.00 87.69 91 PRO A O 1
ATOM 758 N N . ARG A 1 92 ? -5.625 -3.491 -4.727 1.00 91.25 92 ARG A N 1
ATOM 759 C CA . ARG A 1 92 ? -5.451 -2.120 -5.241 1.00 91.25 92 ARG A CA 1
ATOM 760 C C . ARG A 1 92 ? -3.976 -1.753 -5.381 1.00 91.25 92 ARG A C 1
ATOM 762 O O . ARG A 1 92 ? -3.572 -1.263 -6.428 1.00 91.25 92 ARG A O 1
ATOM 769 N N . ILE A 1 93 ? -3.161 -2.065 -4.373 1.00 88.69 93 ILE A N 1
ATOM 770 C CA . ILE A 1 93 ? -1.701 -1.892 -4.420 1.00 88.69 93 ILE A CA 1
ATOM 771 C C . ILE A 1 93 ? -1.114 -2.734 -5.559 1.00 88.69 93 ILE A C 1
ATOM 773 O O . ILE A 1 93 ? -0.323 -2.243 -6.359 1.00 88.69 93 ILE A O 1
ATOM 777 N N . GLN A 1 94 ? -1.547 -3.990 -5.696 1.00 87.12 94 GLN A N 1
ATOM 778 C CA . GLN A 1 94 ? -1.089 -4.869 -6.774 1.00 87.12 94 GLN A CA 1
ATOM 779 C C . GLN A 1 94 ? -1.492 -4.406 -8.176 1.00 87.12 94 GLN A C 1
ATOM 781 O O . GLN A 1 94 ? -0.804 -4.750 -9.138 1.00 87.12 94 GLN A O 1
ATOM 786 N N . ALA A 1 95 ? -2.586 -3.662 -8.324 1.00 91.56 95 ALA A N 1
ATOM 787 C CA . ALA A 1 95 ? -3.008 -3.127 -9.614 1.00 91.56 95 ALA A CA 1
ATOM 788 C C . ALA A 1 95 ? -2.066 -2.027 -10.134 1.00 91.56 95 ALA A C 1
ATOM 790 O O . ALA A 1 95 ? -1.900 -1.912 -11.345 1.00 91.56 95 ALA A O 1
ATOM 791 N N . VAL A 1 96 ? -1.416 -1.275 -9.238 1.00 92.50 96 VAL A N 1
ATOM 792 C CA . VAL A 1 96 ? -0.440 -0.225 -9.597 1.00 92.50 96 VAL A CA 1
ATOM 793 C C . VAL A 1 96 ? 0.903 -0.820 -10.041 1.00 92.50 96 VAL A C 1
ATOM 795 O O . VAL A 1 96 ? 1.651 -0.225 -10.819 1.00 92.50 96 VAL A O 1
ATOM 798 N N . LEU A 1 97 ? 1.225 -2.013 -9.548 1.00 89.75 97 LEU A N 1
ATOM 799 C CA . LEU A 1 97 ? 2.490 -2.682 -9.821 1.00 89.75 97 LEU A CA 1
ATOM 800 C C . LEU A 1 97 ? 2.465 -3.435 -11.152 1.00 89.75 97 LEU A C 1
ATOM 802 O O . LEU A 1 97 ? 1.481 -4.081 -11.525 1.00 89.75 97 LEU A O 1
ATOM 806 N N . THR A 1 98 ? 3.605 -3.438 -11.840 1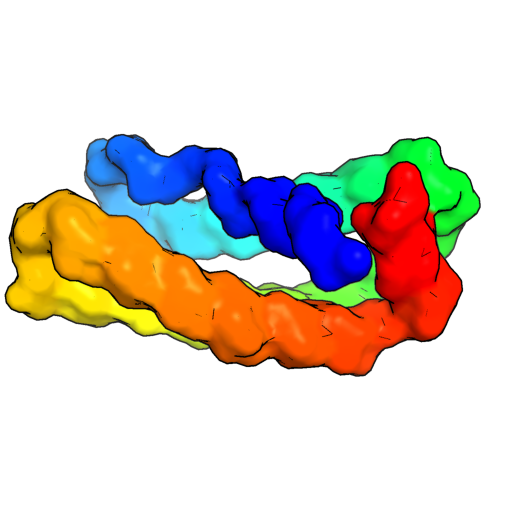.00 90.75 98 THR A N 1
ATOM 807 C CA . THR A 1 98 ? 3.798 -4.267 -13.028 1.00 90.75 98 THR A CA 1
ATOM 808 C C . THR A 1 98 ? 3.751 -5.750 -12.660 1.00 90.75 98 THR A C 1
ATOM 810 O O . THR A 1 98 ? 3.984 -6.164 -11.521 1.00 90.75 98 THR A O 1
ATOM 813 N N . THR A 1 99 ? 3.496 -6.607 -13.649 1.00 88.88 99 THR A N 1
ATOM 814 C CA . THR A 1 99 ? 3.547 -8.064 -13.449 1.00 88.88 99 THR A CA 1
ATOM 815 C C . THR A 1 99 ? 4.905 -8.535 -12.926 1.00 88.88 99 THR A C 1
ATOM 817 O O . THR A 1 99 ? 4.951 -9.471 -12.129 1.00 88.88 99 THR A O 1
ATOM 820 N N . GLN A 1 100 ? 5.998 -7.885 -13.329 1.00 86.31 100 GLN A N 1
ATOM 821 C CA . GLN A 1 100 ? 7.340 -8.211 -12.857 1.00 86.31 100 GLN A CA 1
ATOM 822 C C . GLN A 1 100 ? 7.531 -7.833 -11.382 1.00 86.31 100 GLN A C 1
ATOM 824 O O . GLN A 1 100 ? 7.894 -8.697 -10.585 1.00 86.31 100 GLN A O 1
ATOM 829 N N . GLN A 1 101 ? 7.172 -6.604 -11.000 1.00 87.06 101 GLN A N 1
ATOM 830 C CA . GLN A 1 101 ? 7.201 -6.129 -9.612 1.00 87.06 101 GLN A CA 1
ATOM 831 C C . GLN A 1 101 ? 6.313 -6.979 -8.687 1.00 87.06 101 GLN A C 1
ATOM 833 O O . GLN A 1 101 ? 6.706 -7.345 -7.583 1.00 87.06 101 GLN A O 1
ATOM 838 N N . ARG A 1 102 ? 5.115 -7.372 -9.141 1.00 86.88 102 ARG A N 1
ATOM 839 C CA . ARG A 1 102 ? 4.246 -8.280 -8.371 1.00 86.88 102 ARG A CA 1
ATOM 840 C C . ARG A 1 102 ? 4.914 -9.624 -8.100 1.00 86.88 102 ARG A C 1
ATOM 842 O O . ARG A 1 102 ? 4.847 -10.129 -6.983 1.00 86.88 102 ARG A O 1
ATOM 849 N N . ARG A 1 103 ? 5.555 -10.201 -9.120 1.00 83.00 103 ARG A N 1
ATOM 850 C CA . ARG A 1 103 ? 6.263 -11.481 -9.000 1.00 83.00 103 ARG A CA 1
ATOM 851 C C . ARG A 1 103 ? 7.487 -11.368 -8.104 1.00 83.00 103 ARG A C 1
ATOM 853 O O . ARG A 1 103 ? 7.773 -12.328 -7.398 1.00 83.00 103 ARG A O 1
ATO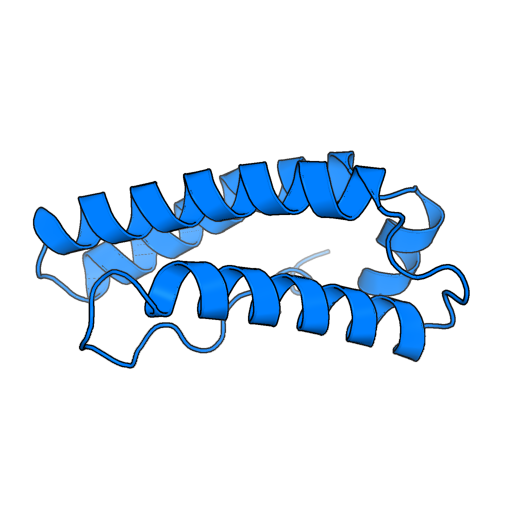M 860 N N . SER A 1 104 ? 8.207 -10.246 -8.128 1.00 80.50 104 SER A N 1
ATOM 861 C CA . SER A 1 104 ? 9.372 -10.067 -7.263 1.00 80.50 104 SER A CA 1
ATOM 862 C C . SER A 1 104 ? 8.960 -10.012 -5.796 1.00 80.50 104 SER A C 1
ATOM 864 O O . SER A 1 104 ? 9.615 -10.651 -4.995 1.00 80.50 104 SER A O 1
ATOM 866 N N . ILE A 1 105 ? 7.834 -9.392 -5.434 1.00 77.75 105 ILE A N 1
ATOM 867 C CA . ILE A 1 105 ? 7.359 -9.335 -4.034 1.00 77.75 105 ILE A CA 1
ATOM 868 C C . ILE A 1 105 ? 6.812 -10.684 -3.522 1.00 77.75 105 ILE A C 1
ATOM 870 O O . ILE A 1 105 ? 6.748 -10.906 -2.316 1.00 77.75 105 ILE A O 1
ATOM 874 N N . GLN A 1 106 ? 6.399 -11.583 -4.420 1.00 71.06 106 GLN A N 1
ATOM 875 C CA . GLN A 1 106 ? 5.836 -12.897 -4.072 1.00 71.06 106 GLN A CA 1
ATOM 876 C C . GLN A 1 106 ? 6.879 -14.014 -3.907 1.00 71.06 106 GLN A C 1
ATOM 878 O O . GLN A 1 106 ? 6.513 -15.102 -3.458 1.00 71.06 106 GLN A O 1
ATOM 883 N N . LYS A 1 107 ? 8.128 -13.771 -4.316 1.00 59.97 107 LYS A N 1
ATOM 884 C CA . LYS A 1 107 ? 9.259 -14.698 -4.181 1.00 59.97 107 LYS A CA 1
ATOM 885 C C . LYS A 1 107 ? 9.948 -14.524 -2.834 1.00 59.97 107 LYS A C 1
ATOM 887 O O . LYS A 1 107 ? 10.305 -15.572 -2.259 1.00 59.97 107 LYS A O 1
#

Foldseek 3Di:
DDDLLPPLDDDPPDDDDDPVCQVVNLVVSLVVLQVLCVVLPNPVRADPVLSVQSSVLSSVLVVVLVVCVVVDVDPVVSVVVVVVSSVVSVVVNVVSDDPSSVVSSRD

pLDDT: mean 75.93, std 17.61, range [34.12, 93.19]

Sequence (107 aa):
MKHIFTVLLIFSLSSYMQGQNHFDYIKQELSNLETKLTKNGEKSGLTNEQTAQLTKILEDKALRIENYKKQYKQKDELSKFLMQLENEYTPRIQAVLTTQQRRSIQK